Protein AF-A0A803LYJ5-F1 (afdb_monomer_lite)

Sequence (74 aa):
MGTSTGVSEVKVEDYVFPATVKAPGSDNSFFLAGAGNDSFFNNIGVRGIEIQGNFVKFTAIGVYLEETAISTFG

Structure (mmCIF, N/CA/C/O backbone):
data_AF-A0A803LYJ5-F1
#
_entry.id   AF-A0A803LYJ5-F1
#
loop_
_atom_site.group_PDB
_atom_site.id
_atom_site.type_symbol
_atom_site.label_atom_id
_atom_site.label_alt_id
_atom_site.label_comp_id
_atom_site.label_asym_id
_atom_site.label_entity_id
_atom_site.label_seq_id
_atom_site.pdbx_PDB_ins_code
_atom_site.Cartn_x
_atom_site.Ca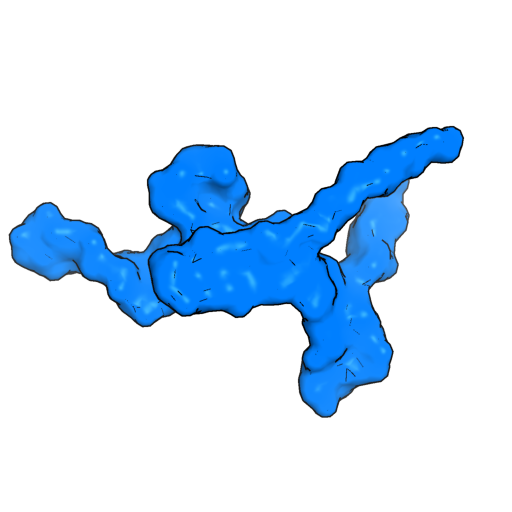rtn_y
_atom_site.Cartn_z
_atom_site.occupancy
_atom_site.B_iso_or_equiv
_atom_site.auth_seq_id
_atom_site.auth_comp_id
_atom_site.auth_asym_id
_atom_site.auth_atom_id
_atom_site.pdbx_PDB_model_num
ATOM 1 N N . MET A 1 1 ? 29.477 0.779 -3.628 1.00 38.00 1 MET A N 1
ATOM 2 C CA . MET A 1 1 ? 28.365 -0.169 -3.847 1.00 38.00 1 MET A CA 1
ATOM 3 C C . MET A 1 1 ? 27.516 -0.160 -2.590 1.00 38.00 1 MET A C 1
ATOM 5 O O . MET A 1 1 ? 27.878 -0.819 -1.626 1.00 38.00 1 MET A O 1
ATOM 9 N N . GLY A 1 2 ? 26.506 0.711 -2.532 1.00 40.44 2 GLY A N 1
ATOM 10 C CA . GLY A 1 2 ? 25.632 0.812 -1.362 1.00 40.44 2 GLY A CA 1
ATOM 11 C C . GLY A 1 2 ? 24.723 -0.409 -1.304 1.00 40.44 2 GLY A C 1
ATOM 12 O O . GLY A 1 2 ? 24.120 -0.771 -2.310 1.00 40.44 2 GLY A O 1
ATOM 13 N N . THR A 1 3 ? 24.665 -1.076 -0.158 1.00 36.81 3 THR A N 1
ATOM 14 C CA . THR A 1 3 ? 23.708 -2.151 0.097 1.00 36.81 3 THR A CA 1
ATOM 15 C C . THR A 1 3 ? 22.301 -1.565 0.013 1.00 36.81 3 THR A C 1
ATOM 17 O O . THR A 1 3 ? 21.916 -0.792 0.887 1.00 36.81 3 THR A O 1
ATOM 20 N N . SER A 1 4 ? 21.559 -1.891 -1.049 1.00 48.28 4 SER A N 1
ATOM 21 C CA . SER A 1 4 ? 20.123 -1.622 -1.128 1.00 48.28 4 SER A CA 1
ATOM 22 C C . SER A 1 4 ? 19.464 -2.325 0.056 1.00 48.28 4 SER A C 1
ATOM 24 O O . SER A 1 4 ? 19.453 -3.553 0.140 1.00 48.28 4 SER A O 1
ATOM 26 N N . THR A 1 5 ? 19.011 -1.545 1.032 1.00 54.75 5 THR A N 1
ATOM 27 C CA . THR A 1 5 ? 18.183 -2.024 2.133 1.00 54.75 5 THR A CA 1
ATOM 28 C C . THR A 1 5 ? 16.940 -2.650 1.505 1.00 54.75 5 THR A C 1
ATOM 30 O O . THR A 1 5 ? 16.189 -1.960 0.817 1.00 54.75 5 THR A O 1
ATOM 33 N N . GLY A 1 6 ? 16.768 -3.964 1.660 1.00 77.06 6 GLY A N 1
ATOM 34 C CA . GLY A 1 6 ? 15.666 -4.690 1.033 1.00 77.06 6 GLY A CA 1
ATOM 35 C C . GLY A 1 6 ? 14.314 -4.151 1.499 1.00 77.06 6 GLY A C 1
ATOM 36 O O . GLY A 1 6 ? 14.089 -3.988 2.697 1.00 77.06 6 GLY A O 1
ATOM 37 N N . VAL A 1 7 ? 13.425 -3.869 0.548 1.00 84.56 7 VAL A N 1
ATOM 38 C CA . VAL A 1 7 ? 12.035 -3.497 0.828 1.00 84.56 7 VAL A CA 1
ATOM 39 C C . VAL A 1 7 ? 11.302 -4.732 1.351 1.00 84.56 7 VAL A C 1
ATOM 41 O O . VAL A 1 7 ? 11.407 -5.809 0.763 1.00 84.56 7 VAL A O 1
ATOM 44 N N . SER A 1 8 ? 10.571 -4.591 2.455 1.00 90.06 8 SER A N 1
ATOM 45 C CA . SER A 1 8 ? 9.764 -5.660 3.048 1.00 90.06 8 SER A CA 1
ATOM 46 C C . SER A 1 8 ? 8.275 -5.423 2.821 1.00 90.06 8 SER A C 1
ATOM 48 O O . SER A 1 8 ? 7.838 -4.302 2.564 1.00 90.06 8 SER A O 1
ATOM 50 N N . GLU A 1 9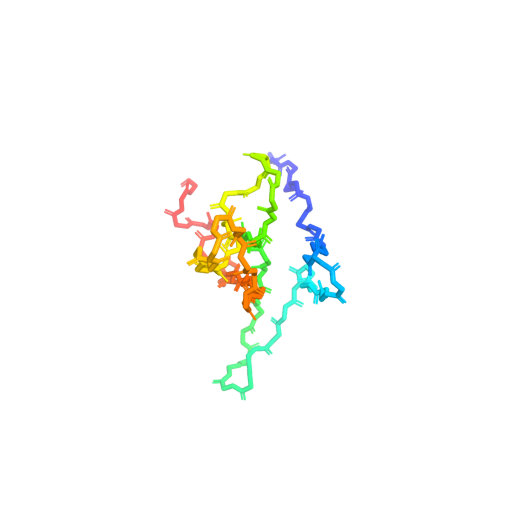 ? 7.481 -6.481 2.953 1.00 91.69 9 GLU A N 1
ATOM 51 C CA . GLU A 1 9 ? 6.031 -6.341 3.055 1.00 91.69 9 GLU A CA 1
ATOM 52 C C . GLU A 1 9 ? 5.635 -5.585 4.331 1.00 91.69 9 GLU A C 1
ATOM 54 O O . GLU A 1 9 ? 6.388 -5.540 5.310 1.00 91.69 9 GLU A O 1
ATOM 59 N N . VAL A 1 10 ? 4.444 -4.989 4.317 1.00 90.62 10 VAL A N 1
ATOM 60 C CA . VAL A 1 10 ? 3.872 -4.296 5.475 1.00 90.62 10 VAL A CA 1
ATOM 61 C C . VAL A 1 10 ? 2.450 -4.782 5.699 1.00 90.62 10 VAL A C 1
ATOM 63 O O . VAL A 1 10 ? 1.608 -4.734 4.801 1.00 90.62 10 VAL A O 1
ATOM 66 N N . LYS A 1 11 ? 2.171 -5.219 6.927 1.00 90.50 11 LYS A N 1
ATOM 67 C CA . LYS A 1 11 ? 0.823 -5.551 7.381 1.00 90.50 11 LYS A CA 1
ATOM 68 C C . LYS A 1 11 ? 0.169 -4.317 8.004 1.00 90.50 11 LYS A C 1
ATOM 70 O O . LYS A 1 11 ? 0.738 -3.694 8.897 1.00 90.50 11 LYS A O 1
ATOM 75 N N . VAL A 1 12 ? -1.020 -3.983 7.518 1.00 88.44 12 VAL A N 1
ATOM 76 C CA . VAL A 1 12 ? -1.868 -2.888 7.991 1.00 88.44 12 VAL A CA 1
ATOM 77 C C . VAL A 1 12 ? -3.194 -3.489 8.419 1.00 88.44 12 VAL A C 1
ATOM 79 O O . VAL A 1 12 ? -3.961 -3.943 7.569 1.00 88.44 12 VAL A O 1
ATOM 82 N N . GLU A 1 13 ? -3.461 -3.500 9.724 1.00 86.06 13 GLU A N 1
ATOM 83 C CA . GLU A 1 13 ? -4.554 -4.297 10.295 1.00 86.06 13 GLU A CA 1
ATOM 84 C C . GLU A 1 13 ? -4.452 -5.749 9.808 1.00 86.06 13 GLU A C 1
ATOM 86 O O . GLU A 1 13 ? -3.412 -6.374 9.990 1.00 86.06 13 GLU A O 1
ATOM 91 N N . ASP A 1 14 ? -5.471 -6.273 9.130 1.00 88.38 14 ASP A N 1
ATOM 92 C CA . ASP A 1 14 ? -5.483 -7.624 8.566 1.00 88.38 14 ASP A CA 1
ATOM 93 C C . ASP A 1 14 ? -5.100 -7.684 7.079 1.00 88.38 14 ASP A C 1
ATOM 95 O O . ASP A 1 14 ? -5.080 -8.766 6.492 1.00 88.38 14 ASP A O 1
ATOM 99 N N . TYR A 1 15 ? -4.763 -6.547 6.462 1.00 90.81 15 TYR A N 1
ATOM 100 C CA . TYR A 1 15 ? -4.366 -6.484 5.058 1.00 90.81 15 TYR A CA 1
ATOM 101 C C . TYR A 1 15 ? -2.844 -6.475 4.906 1.00 90.81 15 TYR A C 1
ATOM 103 O O . TYR A 1 15 ? -2.139 -5.715 5.570 1.00 90.81 15 TYR A O 1
ATOM 111 N N . VAL A 1 16 ? -2.325 -7.298 3.996 1.00 93.56 16 VAL A N 1
ATOM 112 C CA . VAL A 1 16 ? -0.890 -7.372 3.701 1.00 93.56 16 VAL A CA 1
ATOM 113 C C . VAL A 1 16 ? -0.606 -6.646 2.393 1.00 93.56 16 VAL A C 1
ATOM 115 O O . VAL A 1 16 ? -1.171 -6.985 1.356 1.00 93.56 16 VAL A O 1
ATOM 118 N N . PHE A 1 17 ? 0.295 -5.666 2.445 1.00 93.31 17 PHE A N 1
ATOM 119 C CA . PHE A 1 17 ? 0.919 -5.063 1.272 1.00 93.31 17 PHE A CA 1
ATOM 120 C C . PHE A 1 17 ? 2.231 -5.796 0.976 1.00 93.31 17 PHE A C 1
ATOM 122 O O . PHE A 1 17 ? 3.180 -5.645 1.749 1.00 93.31 17 PHE A O 1
ATOM 129 N N . PRO A 1 18 ? 2.319 -6.577 -0.118 1.00 94.56 18 PRO A N 1
ATOM 130 C CA . PRO A 1 18 ? 3.549 -7.263 -0.503 1.00 94.56 18 PRO A CA 1
ATOM 131 C C . PRO A 1 18 ? 4.692 -6.281 -0.767 1.00 94.56 18 PRO A C 1
ATOM 133 O O . PRO A 1 18 ? 4.451 -5.145 -1.172 1.00 94.56 18 PRO A O 1
ATOM 136 N N . ALA A 1 19 ? 5.939 -6.728 -0.617 1.00 93.44 19 ALA A N 1
ATOM 137 C CA . ALA A 1 19 ? 7.114 -5.897 -0.895 1.00 93.44 19 ALA A CA 1
ATOM 138 C C . ALA A 1 19 ? 7.176 -5.404 -2.353 1.00 93.44 19 ALA A C 1
ATOM 140 O O . ALA A 1 19 ? 7.680 -4.313 -2.616 1.00 93.44 19 ALA A O 1
ATOM 141 N N . THR A 1 20 ? 6.661 -6.194 -3.299 1.00 93.44 20 THR A N 1
ATOM 142 C CA . THR A 1 20 ? 6.650 -5.880 -4.732 1.00 93.44 20 THR A CA 1
ATOM 143 C C . THR A 1 20 ? 5.347 -6.313 -5.397 1.00 93.44 20 THR A C 1
ATOM 145 O O . THR A 1 20 ? 4.703 -7.272 -4.968 1.00 93.44 20 THR A O 1
ATOM 148 N N . VAL A 1 21 ? 4.945 -5.602 -6.454 1.00 94.69 21 VAL A N 1
ATOM 149 C CA . VAL A 1 21 ? 3.738 -5.902 -7.243 1.00 94.69 21 VAL A CA 1
ATOM 150 C C . VAL A 1 21 ? 3.962 -5.637 -8.733 1.00 94.69 21 VAL A C 1
ATOM 152 O O . VAL A 1 21 ? 4.828 -4.848 -9.116 1.00 94.69 21 VAL A O 1
ATOM 155 N N . LYS A 1 22 ? 3.129 -6.264 -9.573 1.00 94.12 22 LYS A N 1
ATOM 156 C CA . LYS A 1 22 ? 2.940 -5.890 -10.980 1.00 94.12 22 LYS A CA 1
ATOM 157 C C . LYS A 1 22 ? 1.563 -5.272 -11.175 1.00 94.12 22 LYS A C 1
ATOM 159 O O . LYS A 1 22 ? 0.559 -5.848 -10.756 1.00 94.12 22 LYS A O 1
ATOM 164 N N . ALA A 1 23 ? 1.519 -4.109 -11.815 1.00 92.56 23 ALA A N 1
ATOM 165 C CA . ALA A 1 23 ? 0.258 -3.455 -12.131 1.00 92.56 23 ALA A CA 1
ATOM 166 C C . ALA A 1 23 ? -0.430 -4.174 -13.311 1.00 92.56 23 ALA A C 1
ATOM 168 O O . ALA A 1 23 ? 0.235 -4.460 -14.299 1.00 92.56 23 ALA A O 1
ATOM 169 N N . PRO A 1 24 ? -1.756 -4.405 -13.291 1.00 93.62 24 PRO A N 1
ATOM 170 C CA . PRO A 1 24 ? -2.454 -5.088 -14.391 1.00 93.62 24 PRO A CA 1
ATOM 171 C C . PRO A 1 24 ? -2.335 -4.411 -15.768 1.00 93.62 24 PRO A C 1
ATOM 173 O O . PRO A 1 24 ? -2.592 -5.047 -16.783 1.00 93.62 24 PRO A O 1
ATOM 176 N N . GLY A 1 25 ? -1.984 -3.120 -15.803 1.00 94.62 25 GLY A N 1
ATOM 177 C CA . GLY A 1 25 ? -1.816 -2.330 -17.027 1.00 94.62 25 GLY A CA 1
ATOM 178 C C . GLY A 1 25 ? -0.363 -2.023 -17.400 1.00 94.62 25 GLY A C 1
ATOM 179 O O . GLY A 1 25 ? -0.142 -1.130 -18.212 1.00 94.62 25 GLY A O 1
ATOM 180 N N . SER A 1 26 ? 0.622 -2.680 -16.780 1.00 92.44 26 SER A N 1
ATOM 181 C CA . SER A 1 26 ? 2.043 -2.456 -17.062 1.00 92.44 26 SER A CA 1
ATOM 182 C C . SER A 1 26 ? 2.857 -3.732 -16.859 1.00 92.44 26 SER A C 1
ATOM 184 O O . SER A 1 26 ? 2.572 -4.531 -15.970 1.00 92.44 26 SER A O 1
ATOM 186 N N . ASP A 1 27 ? 3.920 -3.893 -17.642 1.00 91.56 27 ASP A N 1
ATOM 187 C CA . ASP A 1 27 ? 4.895 -4.965 -17.434 1.00 91.56 27 ASP A CA 1
ATOM 188 C C . ASP A 1 27 ? 5.933 -4.630 -16.351 1.00 91.56 27 ASP A C 1
ATOM 190 O O . ASP A 1 27 ? 6.688 -5.522 -15.938 1.00 91.56 27 ASP A O 1
ATOM 194 N N . ASN A 1 28 ? 5.945 -3.380 -15.872 1.00 91.25 28 ASN A N 1
ATOM 195 C CA . ASN A 1 28 ? 6.909 -2.868 -14.902 1.00 91.25 28 ASN A CA 1
ATOM 196 C C . ASN A 1 28 ? 6.712 -3.495 -13.514 1.00 91.25 28 ASN A C 1
ATOM 198 O O . ASN A 1 28 ? 5.596 -3.808 -13.086 1.00 91.25 28 ASN A O 1
ATOM 202 N N . SER A 1 29 ? 7.826 -3.636 -12.797 1.00 90.62 29 SER A N 1
ATOM 203 C CA . SER A 1 29 ? 7.851 -4.016 -11.386 1.00 90.62 29 SER A CA 1
ATOM 204 C C . SER A 1 29 ? 7.831 -2.772 -10.504 1.00 90.62 29 SER A C 1
ATOM 206 O O . SER A 1 29 ? 8.511 -1.782 -10.783 1.00 90.62 29 SER A O 1
ATOM 208 N N . PHE A 1 30 ? 7.070 -2.843 -9.416 1.00 94.44 30 PHE A N 1
ATOM 209 C CA . PHE A 1 30 ? 6.979 -1.773 -8.433 1.00 94.44 30 PHE A CA 1
ATOM 210 C C . PHE A 1 30 ? 7.318 -2.305 -7.045 1.00 94.44 30 PHE A C 1
ATOM 212 O O . PHE A 1 30 ? 6.924 -3.420 -6.698 1.00 94.44 30 PHE A O 1
ATOM 219 N N . PHE A 1 31 ? 8.001 -1.497 -6.238 1.00 9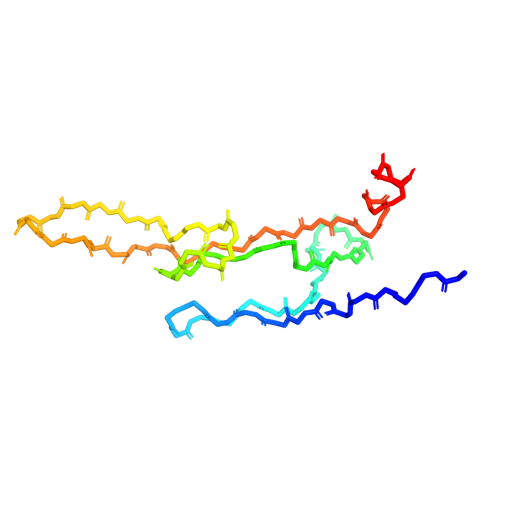2.94 31 PHE A N 1
ATOM 220 C CA . PHE A 1 31 ? 8.335 -1.808 -4.849 1.00 92.94 31 PHE A CA 1
ATOM 221 C C . PHE A 1 31 ? 7.478 -0.989 -3.883 1.00 92.94 31 PHE A C 1
ATOM 223 O O . PHE A 1 31 ? 7.040 0.118 -4.206 1.00 92.94 31 PHE A O 1
ATOM 230 N N . LEU A 1 32 ? 7.228 -1.532 -2.692 1.00 92.31 32 LEU A N 1
ATOM 231 C CA . LEU A 1 32 ? 6.463 -0.866 -1.646 1.00 92.31 32 LEU A CA 1
ATOM 232 C C . LEU A 1 32 ? 7.281 0.285 -1.049 1.00 92.31 32 LEU A C 1
ATOM 234 O O . LEU A 1 32 ? 8.203 0.074 -0.268 1.00 92.31 32 LEU A O 1
ATOM 238 N N . ALA A 1 33 ? 6.934 1.518 -1.401 1.00 89.94 33 ALA A N 1
ATOM 239 C CA . ALA A 1 33 ? 7.601 2.702 -0.867 1.00 89.94 33 ALA A CA 1
ATOM 240 C C . ALA A 1 33 ? 7.096 3.067 0.537 1.00 89.94 33 ALA A C 1
ATOM 242 O O . ALA A 1 33 ? 7.815 3.674 1.328 1.00 89.94 33 ALA A O 1
ATOM 243 N N . GLY A 1 34 ? 5.859 2.689 0.857 1.00 88.38 34 GLY A N 1
ATOM 244 C CA . GLY A 1 34 ? 5.298 2.830 2.192 1.00 88.38 34 GLY A CA 1
ATOM 245 C C . GLY A 1 34 ? 3.881 2.285 2.276 1.00 88.38 34 GLY A C 1
ATOM 246 O O . GLY A 1 34 ? 3.186 2.166 1.266 1.00 88.38 34 GLY A O 1
ATOM 247 N N . ALA A 1 35 ? 3.440 1.979 3.493 1.00 88.81 35 ALA A N 1
ATOM 248 C CA . ALA A 1 35 ? 2.060 1.617 3.775 1.00 88.81 35 ALA A CA 1
ATOM 249 C C . ALA A 1 35 ? 1.597 2.187 5.116 1.00 88.81 35 ALA A C 1
ATOM 251 O O . ALA A 1 35 ? 2.395 2.394 6.027 1.00 88.81 35 ALA A O 1
ATOM 252 N N . GLY A 1 36 ? 0.294 2.456 5.162 1.00 77.12 36 GLY A N 1
ATOM 253 C CA . GLY A 1 36 ? -0.467 3.020 6.264 1.00 77.12 36 GLY A CA 1
ATOM 254 C C . GLY A 1 36 ? -0.357 2.245 7.567 1.00 77.12 36 GLY A C 1
ATOM 255 O O . GLY A 1 36 ? -1.186 1.369 7.719 1.00 77.12 36 GLY A O 1
ATOM 256 N N . ASN A 1 37 ? 0.528 2.533 8.523 1.00 67.81 37 ASN A N 1
ATOM 257 C CA . ASN A 1 37 ? 0.395 1.958 9.874 1.00 67.81 37 ASN A CA 1
ATOM 258 C C . ASN A 1 37 ? 0.006 3.037 10.901 1.00 67.81 37 ASN A C 1
ATOM 260 O O . ASN A 1 37 ? 0.106 4.237 10.665 1.00 67.81 37 ASN A O 1
ATOM 264 N N . ASP A 1 38 ? -0.550 2.613 12.032 1.00 61.34 38 ASP A N 1
ATOM 265 C CA . ASP A 1 38 ? -0.857 3.480 13.180 1.00 61.34 38 ASP A CA 1
ATOM 266 C C . ASP A 1 38 ? 0.390 3.850 13.996 1.00 61.34 38 ASP A C 1
ATOM 268 O O . ASP A 1 38 ? 0.330 4.653 14.927 1.00 61.34 38 ASP A O 1
ATOM 272 N N . SER A 1 39 ? 1.531 3.279 13.622 1.00 54.00 39 SER A N 1
ATOM 273 C CA . SER A 1 39 ? 2.823 3.526 14.234 1.00 54.00 39 SER A CA 1
ATOM 274 C C . SER A 1 39 ? 3.522 4.688 13.532 1.00 54.00 39 SER A C 1
ATOM 276 O O . SER A 1 39 ? 3.699 4.693 12.325 1.00 54.00 39 SER A O 1
ATOM 278 N N . PHE A 1 40 ? 4.009 5.660 14.298 1.00 52.84 40 PHE A N 1
ATOM 279 C CA . PHE A 1 40 ? 4.713 6.849 13.790 1.00 52.84 40 PHE A CA 1
ATOM 280 C C . PHE A 1 40 ? 5.959 6.534 12.923 1.00 52.84 40 PHE A C 1
ATOM 282 O O . PHE A 1 40 ? 6.467 7.397 12.212 1.00 52.84 40 PHE A O 1
ATOM 289 N N . PHE A 1 41 ? 6.442 5.288 12.959 1.00 43.34 41 PHE A N 1
ATOM 290 C CA . PHE A 1 41 ? 7.476 4.756 12.077 1.00 43.34 41 PHE A CA 1
ATOM 291 C C . PHE A 1 41 ? 6.853 3.901 10.963 1.00 43.34 41 PHE A C 1
ATOM 293 O O . PHE A 1 41 ? 6.800 2.677 11.062 1.00 43.34 41 PHE A O 1
ATOM 300 N N . ASN A 1 42 ? 6.327 4.580 9.942 1.00 45.50 42 ASN A N 1
ATOM 301 C CA . ASN A 1 42 ? 6.382 4.298 8.499 1.00 45.50 42 ASN A CA 1
ATOM 302 C C . ASN A 1 42 ? 5.451 5.326 7.831 1.00 45.50 42 ASN A C 1
ATOM 304 O O . ASN A 1 42 ? 4.289 5.442 8.183 1.00 45.50 42 ASN A O 1
ATOM 308 N N . ASN A 1 43 ? 5.984 6.140 6.919 1.00 50.09 43 ASN A N 1
ATOM 309 C CA . ASN A 1 43 ? 5.469 7.466 6.524 1.00 50.09 43 ASN A CA 1
ATOM 310 C C . ASN A 1 43 ? 4.084 7.537 5.839 1.00 50.09 43 ASN A C 1
ATOM 312 O O . ASN A 1 43 ? 3.719 8.582 5.300 1.00 50.09 43 ASN A O 1
ATOM 316 N N . ILE A 1 44 ? 3.300 6.464 5.832 1.00 62.41 44 ILE A N 1
ATOM 317 C CA . ILE A 1 44 ? 1.931 6.477 5.323 1.00 62.41 44 ILE A CA 1
ATOM 318 C C . ILE A 1 44 ? 1.022 6.164 6.505 1.00 62.41 44 ILE A C 1
ATOM 320 O O . ILE A 1 44 ? 1.294 5.251 7.275 1.00 62.41 44 ILE A O 1
ATOM 324 N N . GLY A 1 45 ? -0.046 6.945 6.667 1.00 66.31 45 GLY A N 1
ATOM 325 C CA . GLY A 1 45 ? -1.074 6.711 7.679 1.00 66.31 45 GLY A CA 1
ATOM 326 C C . GLY A 1 45 ? -2.257 5.927 7.114 1.00 66.31 45 GLY A C 1
ATOM 327 O O . GLY A 1 45 ? -2.521 5.938 5.909 1.00 66.31 45 GLY A O 1
ATOM 328 N N . VAL A 1 46 ? -3.003 5.260 7.990 1.00 75.44 46 VAL A N 1
ATOM 329 C CA . VAL A 1 46 ? -4.334 4.732 7.657 1.00 75.44 46 VAL A CA 1
ATOM 330 C C . VAL A 1 46 ? -5.300 5.885 7.363 1.00 75.44 46 VAL A C 1
ATOM 332 O O . VAL A 1 46 ? -5.272 6.916 8.038 1.00 75.44 46 VAL A O 1
ATOM 335 N N . ARG A 1 47 ? -6.186 5.730 6.369 1.00 82.25 47 ARG A N 1
ATOM 336 C CA . ARG A 1 47 ? -7.276 6.696 6.153 1.00 82.25 47 ARG A CA 1
ATOM 337 C C . ARG A 1 47 ? -8.496 6.277 6.972 1.00 82.25 47 ARG A C 1
ATOM 339 O O . ARG A 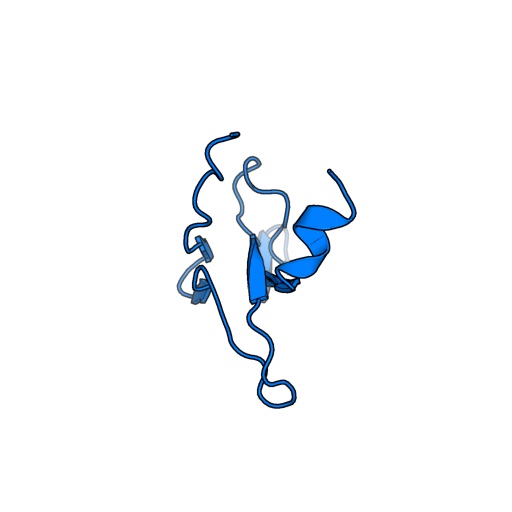1 47 ? -9.060 5.197 6.773 1.00 82.25 47 ARG A O 1
ATOM 346 N N . GLY A 1 48 ? -8.882 7.149 7.897 1.00 83.56 48 GLY A N 1
ATOM 347 C CA . GLY A 1 48 ? -10.011 6.973 8.803 1.00 83.56 48 GLY A CA 1
ATOM 348 C C . GLY A 1 48 ? -10.741 8.287 9.074 1.00 83.56 48 GLY A C 1
ATOM 349 O O . GLY A 1 48 ? -10.269 9.354 8.681 1.00 83.56 48 GLY A O 1
ATOM 350 N N . ILE A 1 49 ? -11.901 8.196 9.723 1.00 89.50 49 ILE A N 1
ATOM 351 C CA . ILE A 1 49 ? -12.731 9.338 10.133 1.00 89.50 49 ILE A CA 1
ATOM 352 C C . ILE A 1 49 ? -13.084 9.164 11.609 1.00 89.50 49 ILE A C 1
ATOM 354 O O . ILE A 1 49 ? -13.308 8.049 12.079 1.00 89.50 49 ILE A O 1
ATOM 358 N N . GLU A 1 50 ? -13.135 10.269 12.345 1.00 90.75 50 GLU A N 1
ATOM 359 C CA . GLU A 1 50 ? -13.585 10.267 13.731 1.00 90.75 50 GLU A CA 1
ATOM 360 C C . GLU A 1 50 ? -15.114 10.147 13.804 1.00 90.75 50 GLU A C 1
ATOM 362 O O . GLU A 1 50 ? -15.851 10.961 13.246 1.00 90.75 50 GLU A O 1
ATOM 367 N N . ILE A 1 51 ? -15.599 9.110 14.485 1.00 93.12 51 ILE A N 1
ATOM 368 C CA . ILE A 1 51 ? -17.021 8.833 14.680 1.00 93.12 51 ILE A CA 1
ATOM 369 C C . ILE A 1 51 ? -17.247 8.652 16.175 1.00 93.12 51 ILE A C 1
ATOM 371 O O . ILE A 1 51 ? -16.734 7.715 16.781 1.00 93.12 51 ILE A O 1
ATOM 375 N N . GLN A 1 52 ? -18.022 9.561 16.772 1.00 95.50 52 GLN A N 1
ATOM 376 C CA . GLN A 1 52 ? -18.357 9.529 18.203 1.00 95.50 52 GLN A CA 1
ATOM 377 C C . GLN A 1 52 ? -17.117 9.490 19.123 1.00 95.50 52 GLN A C 1
ATOM 379 O O . GLN A 1 52 ? -17.105 8.777 20.122 1.00 95.50 52 GLN A O 1
ATOM 384 N N . GLY A 1 53 ? -16.064 10.239 18.777 1.00 91.88 53 GLY A N 1
ATOM 385 C CA . GLY A 1 53 ? -14.814 10.291 19.551 1.00 91.88 53 GLY A CA 1
ATOM 386 C C . GLY A 1 53 ? -13.887 9.088 19.353 1.00 91.88 53 GLY A C 1
ATOM 387 O O . GLY A 1 53 ? -12.868 8.985 20.028 1.00 91.88 53 GLY A O 1
ATOM 388 N N . ASN A 1 54 ? -14.220 8.180 18.430 1.00 89.06 54 ASN A N 1
ATOM 389 C CA . ASN A 1 54 ? -13.374 7.052 18.055 1.00 89.06 54 ASN A CA 1
ATOM 390 C C . ASN A 1 54 ? -12.840 7.253 16.637 1.00 89.06 54 ASN A C 1
ATOM 392 O O . ASN A 1 54 ? -13.613 7.494 15.708 1.00 89.06 54 ASN A O 1
ATOM 396 N N . PHE A 1 55 ? -11.530 7.108 16.438 1.00 88.06 55 PHE A N 1
ATOM 397 C CA . PHE A 1 55 ? -10.956 7.107 15.095 1.00 88.06 55 PHE A CA 1
ATOM 398 C C . PHE A 1 55 ? -11.228 5.764 14.408 1.00 88.06 55 PHE A C 1
ATOM 400 O O . PHE A 1 55 ? -10.628 4.743 14.747 1.00 88.06 55 PHE A O 1
ATOM 407 N N . VAL A 1 56 ? -12.145 5.762 13.440 1.00 89.75 56 VAL A N 1
ATOM 408 C CA . VAL A 1 56 ? -12.540 4.564 12.694 1.00 89.75 56 VAL A CA 1
ATOM 409 C C . VAL A 1 56 ? -11.720 4.478 11.411 1.00 89.75 56 VAL A C 1
ATOM 411 O O . VAL A 1 56 ? -11.802 5.353 10.548 1.00 89.75 56 VAL A O 1
ATOM 414 N N . LYS A 1 57 ? -10.922 3.414 11.279 1.00 88.50 57 LYS A N 1
ATOM 415 C CA . LYS A 1 57 ? -10.099 3.128 10.094 1.00 88.50 57 LYS A CA 1
ATOM 416 C C . LYS A 1 57 ? -10.981 2.502 9.005 1.00 88.50 57 LYS A C 1
ATOM 418 O O . LYS A 1 57 ? -11.644 1.503 9.263 1.00 88.50 57 LYS A O 1
ATOM 423 N N . PHE A 1 58 ? -10.986 3.072 7.798 1.00 87.56 58 PHE A N 1
ATOM 424 C CA . PHE A 1 58 ? -11.807 2.577 6.679 1.00 87.56 58 PHE A CA 1
ATOM 425 C C . PHE A 1 58 ? -10.977 1.884 5.604 1.00 87.56 58 PHE A C 1
ATOM 427 O O . PHE A 1 58 ? -11.400 0.872 5.053 1.00 87.56 58 PHE A O 1
ATOM 434 N N . THR A 1 59 ? -9.803 2.433 5.283 1.00 88.56 59 THR A N 1
ATOM 435 C CA . THR A 1 59 ? -8.969 1.913 4.195 1.00 88.56 59 THR A CA 1
ATOM 436 C C . THR A 1 59 ? -7.516 1.781 4.624 1.00 88.56 59 THR A C 1
ATOM 438 O 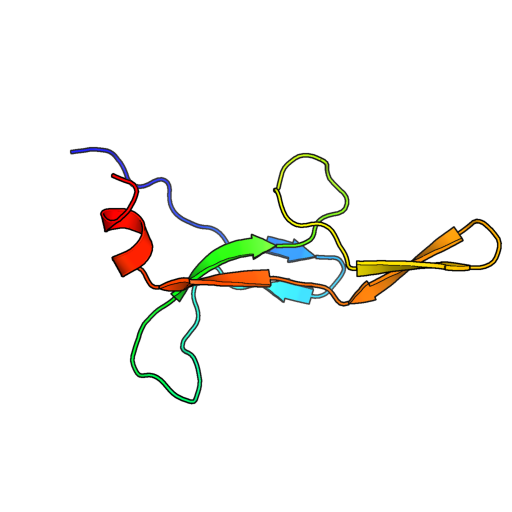O . THR A 1 59 ? -6.914 2.747 5.105 1.00 88.56 59 THR A O 1
ATOM 441 N N . ALA A 1 60 ? -6.944 0.610 4.358 1.00 89.50 60 ALA A N 1
ATOM 442 C CA . ALA A 1 60 ? -5.507 0.387 4.339 1.00 89.50 60 ALA A CA 1
ATOM 443 C C . ALA A 1 60 ? -4.935 0.903 3.006 1.00 89.50 60 ALA A C 1
ATOM 445 O O . ALA A 1 60 ? -5.535 0.683 1.953 1.00 89.50 60 ALA A O 1
ATOM 446 N N . ILE A 1 61 ? -3.800 1.609 3.031 1.00 90.38 61 ILE A N 1
ATOM 447 C CA . ILE A 1 61 ? -3.213 2.228 1.831 1.00 90.38 61 ILE A CA 1
ATOM 448 C C . ILE A 1 61 ? -1.737 1.871 1.741 1.00 90.38 61 ILE A C 1
ATOM 450 O O . ILE A 1 61 ? -0.989 2.139 2.676 1.00 90.38 61 ILE A O 1
ATOM 454 N N . GLY A 1 62 ? -1.331 1.330 0.597 1.00 91.38 62 GLY A N 1
ATOM 455 C CA . GLY A 1 62 ? 0.061 1.124 0.215 1.00 91.38 62 GLY A CA 1
ATOM 456 C C . GLY A 1 62 ? 0.382 1.949 -1.024 1.00 91.38 62 GLY A C 1
ATOM 457 O O . GLY A 1 62 ? -0.442 2.049 -1.935 1.00 91.38 62 GLY A O 1
ATOM 458 N N . VAL A 1 63 ? 1.564 2.554 -1.051 1.00 92.75 63 VAL A N 1
ATOM 459 C CA . VAL A 1 63 ? 2.079 3.286 -2.210 1.00 92.75 63 VAL A CA 1
ATOM 460 C C . VAL A 1 63 ? 3.258 2.516 -2.776 1.00 92.75 63 VAL A C 1
ATOM 462 O O . VAL A 1 63 ? 4.231 2.240 -2.075 1.00 92.75 63 VAL A O 1
ATOM 465 N N . TYR A 1 64 ? 3.156 2.197 -4.061 1.00 92.94 64 TYR A N 1
ATOM 466 C CA . TYR A 1 64 ? 4.184 1.504 -4.816 1.00 92.94 64 TYR A CA 1
ATOM 467 C C . TYR A 1 64 ? 4.826 2.461 -5.813 1.00 92.94 64 TYR A C 1
ATOM 469 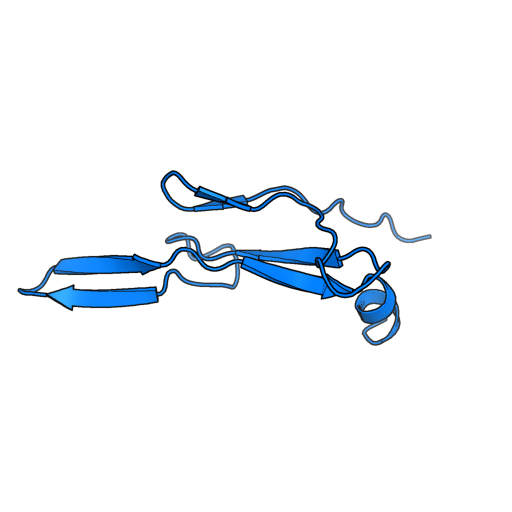O O . TYR A 1 64 ? 4.124 3.214 -6.489 1.00 92.94 64 TYR A O 1
ATOM 477 N N . LEU A 1 65 ? 6.152 2.425 -5.899 1.00 92.62 65 LEU A N 1
ATOM 478 C CA . LEU A 1 65 ? 6.927 3.199 -6.864 1.00 92.62 65 LEU A CA 1
ATOM 479 C C . LEU A 1 65 ? 7.648 2.248 -7.815 1.00 92.62 65 LEU A C 1
ATOM 481 O O . LEU A 1 65 ? 8.010 1.133 -7.442 1.00 92.62 65 LEU A O 1
ATOM 485 N N . GLU A 1 66 ? 7.829 2.682 -9.058 1.00 92.81 66 GLU A N 1
ATOM 486 C CA . GLU A 1 66 ? 8.614 1.929 -10.034 1.00 92.81 66 GLU A CA 1
ATOM 487 C C . GLU A 1 66 ? 10.090 1.930 -9.618 1.00 92.81 66 GLU A C 1
ATOM 489 O O . GLU A 1 66 ? 10.584 2.922 -9.082 1.00 92.81 66 GLU A O 1
ATOM 494 N N . GLU A 1 67 ? 10.816 0.843 -9.879 1.00 85.31 67 GLU A N 1
ATOM 495 C CA . GLU A 1 67 ? 12.238 0.716 -9.514 1.00 85.31 67 GLU A CA 1
ATOM 496 C C . GLU A 1 67 ? 13.110 1.859 -10.059 1.00 85.31 67 GLU A C 1
ATOM 498 O O . GLU A 1 67 ? 14.046 2.311 -9.395 1.00 85.31 67 GLU A O 1
ATOM 503 N N . THR A 1 68 ? 12.765 2.390 -11.234 1.00 86.31 68 THR A N 1
ATOM 504 C CA . THR A 1 68 ? 13.449 3.531 -11.860 1.00 86.31 68 THR A CA 1
ATOM 505 C C . THR A 1 68 ? 13.406 4.797 -10.998 1.00 86.31 68 THR A C 1
ATOM 507 O O . THR A 1 68 ? 14.341 5.602 -11.054 1.00 86.31 68 THR A O 1
ATOM 510 N N . ALA A 1 69 ? 12.406 4.945 -10.121 1.00 86.38 69 ALA A N 1
ATOM 511 C CA . ALA A 1 69 ? 12.297 6.078 -9.207 1.00 86.38 69 ALA A CA 1
ATOM 512 C C . ALA A 1 69 ? 13.496 6.176 -8.249 1.00 86.38 69 ALA A C 1
ATOM 514 O O . ALA A 1 69 ? 13.899 7.283 -7.904 1.00 86.38 69 ALA A O 1
ATOM 515 N N . ILE A 1 70 ? 14.128 5.053 -7.878 1.00 82.06 70 ILE A N 1
ATOM 516 C CA . ILE A 1 70 ? 15.306 5.042 -6.991 1.00 82.06 70 ILE A CA 1
ATOM 517 C C . ILE A 1 70 ? 16.455 5.847 -7.611 1.00 82.06 70 ILE A C 1
ATOM 519 O O . ILE A 1 70 ? 17.115 6.624 -6.928 1.00 82.06 70 ILE A O 1
ATOM 523 N N . SER A 1 71 ? 16.657 5.702 -8.923 1.00 78.44 71 SER A N 1
ATOM 524 C CA . SER A 1 71 ? 17.737 6.373 -9.657 1.00 78.44 71 SER A CA 1
ATOM 525 C C . SER A 1 71 ? 17.517 7.874 -9.873 1.00 78.44 71 SER A C 1
ATOM 527 O O . SER A 1 71 ? 18.457 8.583 -10.204 1.00 78.44 71 SER A O 1
ATOM 529 N N . THR A 1 72 ? 16.293 8.371 -9.671 1.00 68.06 72 THR A N 1
ATOM 530 C CA . THR A 1 72 ? 15.963 9.800 -9.824 1.00 68.06 72 THR A CA 1
ATOM 531 C C . THR A 1 72 ? 16.259 10.604 -8.551 1.00 68.06 72 THR A C 1
ATOM 533 O O . THR A 1 72 ? 16.394 11.823 -8.611 1.00 68.06 72 THR A O 1
ATOM 536 N N . PHE A 1 73 ? 16.390 9.932 -7.403 1.00 56.44 73 PHE A N 1
ATOM 537 C CA . PHE A 1 73 ? 16.671 10.548 -6.099 1.00 56.44 73 PHE A CA 1
ATOM 538 C C . PHE A 1 73 ? 18.085 10.239 -5.565 1.00 56.44 73 PHE A C 1
ATOM 540 O O . PHE A 1 73 ? 18.361 10.533 -4.401 1.00 56.44 73 PHE A O 1
ATOM 547 N N . GLY A 1 74 ? 18.949 9.626 -6.387 1.00 49.09 74 GLY A N 1
ATOM 548 C CA . GLY A 1 74 ? 20.316 9.212 -6.041 1.00 49.09 74 GLY A CA 1
ATOM 549 C C . GLY A 1 74 ? 21.397 10.185 -6.487 1.00 49.09 74 GLY A C 1
ATOM 550 O O . GLY A 1 74 ? 21.261 10.748 -7.594 1.00 49.09 74 GLY A O 1
#

Secondary structure (DSSP, 8-state):
---------EEETTEEE-SEEE-TT-S-EEEEEEEB-SSSSSSBPPEEEEETTEEEEEE--EEEEETHHHHH--

pLDDT: mean 81.02, std 16.68, range [36.81, 95.5]

Foldseek 3Di:
DDPDPQQQWDDAPNDIRGQWDDDPPDPFIWGFQFKAHPDPPTPHHFDFDQDPNDTGGDDIDTDIDTPVVVVVVD

Organism: Chenopodium quinoa (NCBI:txid63459)

Radius of gyration: 14.73 Å; chains: 1; bounding box: 47×18×37 Å

InterPro domains:
  IPR016087 Chalcone isomerase [PF02431] (12-72)
  IPR016088 Chalcone isomerase, 3-layer sandwich [G3DSA:3.50.70.10] (2-72)
  IPR036298 Chalcone isomerase superfamily [SSF54626] (7-72)
  IPR044164 Chalcone--flavonone isomerase [PTHR28039] (1-72)